Protein AF-A0A0C3DG97-F1 (afdb_monomer_lite)

Organism: NCBI:txid1036808

Sequence (149 aa):
MAPRRTVPEGSMPPQSRAPTPPVVDDLDETPFFDNVDELQQHGINVQDILKLKGAAINTVSGVVMTTRRQMLKIKGMSEAKVEKIKEAAQKIVGSSFSTGIEVQDRRRRVLVISTGSKSVDAILGGGLMSQSITEVYGTRRSCWQSRIH

Foldseek 3Di:
DDDDDDDDDDDDDPPPPDPPPPPPPPPPVPPPFAFLVVVVVVVADPVLSVLCVVVVNTTLVSLLPDDLVRSVVRPPDDSVNSVSSNVSSCVVVDDPDDDPVVVVVVQVPWDFDAQPDPVVCVVVVRHHTPPDDDDDDDDPPPDPPVPRD

pLDDT: mean 74.69, std 17.05, range [37.59, 90.25]

Radius of gyration: 25.86 Å; chains: 1; bounding box: 75×37×70 Å

InterPro domains:
  IPR010995 DNA repair Rad51/transcription factor NusA, alpha-helical [SSF47794] (34-93)
  IPR013632 Rad51-like, C-terminal [PF08423] (106-142)
  IPR027417 P-loop containing nucleoside triphosphate hydrolase [G3DSA:3.40.50.300] (103-143)
  IPR027417 P-loop containing nucleoside triphosphate hydrolase [SSF52540] (73-140)

Secondary structure (DSSP, 8-state):
-PPPPPPPP--------PPPPP---------SS-BTTGGGGGT--HHHHHHHHHTT--BHHHHHHS-HHHHTTSTT--HHHHHHHHHHHHHHH--S---HHHHHHHHHT--EE--S-HHHHHHTTSSEETTS-------TTT--GGG--

Structure (mmCIF, N/CA/C/O backbone):
data_AF-A0A0C3DG97-F1
#
_entry.id   AF-A0A0C3DG97-F1
#
loop_
_atom_site.group_PDB
_atom_site.id
_atom_site.type_symbol
_atom_site.label_atom_id
_atom_site.label_alt_id
_atom_site.label_comp_id
_atom_site.label_asym_id
_atom_site.label_entity_id
_atom_site.label_seq_id
_atom_site.pdbx_PDB_ins_code
_atom_site.Cartn_x
_atom_site.Cartn_y
_atom_site.Cartn_z
_atom_site.occupancy
_atom_site.B_iso_or_equiv
_atom_site.auth_seq_id
_atom_site.auth_comp_id
_atom_site.auth_asym_id
_atom_site.auth_atom_id
_atom_site.pdbx_PDB_model_num
ATOM 1 N N . MET A 1 1 ? 56.457 22.282 -47.723 1.00 43.81 1 MET A N 1
ATOM 2 C CA . MET A 1 1 ? 55.005 22.460 -47.951 1.00 43.81 1 MET A CA 1
ATOM 3 C C . MET A 1 1 ? 54.420 21.067 -48.163 1.00 43.81 1 MET A C 1
ATOM 5 O O . MET A 1 1 ? 54.671 20.474 -49.200 1.00 43.81 1 MET A O 1
ATOM 9 N N . ALA A 1 2 ? 53.816 20.470 -47.133 1.00 44.44 2 ALA A N 1
ATOM 10 C CA . ALA A 1 2 ? 53.335 19.084 -47.178 1.00 44.44 2 ALA A CA 1
ATOM 11 C C . ALA A 1 2 ? 51.888 19.031 -47.715 1.00 44.44 2 ALA A C 1
ATOM 13 O O . ALA A 1 2 ? 51.102 19.917 -47.369 1.00 44.44 2 ALA A O 1
ATOM 14 N N . PRO A 1 3 ? 51.519 18.045 -48.555 1.00 47.47 3 PRO A N 1
ATOM 15 C CA . PRO A 1 3 ? 50.203 18.003 -49.182 1.00 47.47 3 PRO A CA 1
ATOM 16 C C . PRO A 1 3 ? 49.095 17.666 -48.175 1.00 47.47 3 PRO A C 1
ATOM 18 O O . PRO A 1 3 ? 49.232 16.800 -47.310 1.00 47.47 3 PRO A O 1
ATOM 21 N N . ARG A 1 4 ? 47.977 18.385 -48.308 1.00 46.94 4 ARG A N 1
ATOM 22 C CA . ARG A 1 4 ? 46.770 18.295 -47.481 1.00 46.94 4 ARG A CA 1
ATOM 23 C C . ARG A 1 4 ? 46.095 16.937 -47.709 1.00 46.94 4 ARG A C 1
ATOM 25 O O . ARG A 1 4 ? 45.655 16.648 -48.817 1.00 46.94 4 ARG A O 1
ATOM 32 N N . ARG A 1 5 ? 46.011 16.107 -46.666 1.00 44.88 5 ARG A N 1
ATOM 33 C CA . ARG A 1 5 ? 45.274 14.834 -46.685 1.00 44.88 5 ARG A CA 1
ATOM 34 C C . ARG A 1 5 ? 43.780 15.140 -46.856 1.00 44.88 5 ARG A C 1
ATOM 36 O O . ARG A 1 5 ? 43.196 15.809 -46.006 1.00 44.88 5 ARG A O 1
ATOM 43 N N . THR A 1 6 ? 43.180 14.699 -47.955 1.00 50.53 6 THR A N 1
ATOM 44 C CA . THR A 1 6 ? 41.729 14.739 -48.163 1.00 50.53 6 THR A CA 1
ATOM 45 C C . THR A 1 6 ? 41.068 13.710 -47.243 1.00 50.53 6 THR A C 1
ATOM 47 O O . THR A 1 6 ? 41.485 12.554 -47.181 1.00 50.53 6 THR A O 1
ATOM 50 N N . VAL A 1 7 ? 40.081 14.147 -46.463 1.00 46.09 7 VAL A N 1
ATOM 51 C CA . VAL A 1 7 ? 39.242 13.281 -45.619 1.00 46.09 7 VAL A CA 1
ATOM 52 C C . VAL A 1 7 ? 38.119 12.702 -46.484 1.00 46.09 7 VAL A C 1
ATOM 54 O O . VAL A 1 7 ? 37.504 13.474 -47.220 1.00 46.09 7 VAL A O 1
ATOM 57 N N . PRO A 1 8 ? 37.836 11.388 -46.425 1.00 39.06 8 PRO A N 1
ATOM 58 C CA . PRO A 1 8 ? 36.693 10.821 -47.115 1.00 39.06 8 PRO A CA 1
ATOM 59 C C . PRO A 1 8 ? 35.409 11.191 -46.366 1.00 39.06 8 PRO A C 1
ATOM 61 O O . PRO A 1 8 ? 35.302 11.067 -45.145 1.00 39.06 8 PRO A O 1
ATOM 64 N N . GLU A 1 9 ? 34.450 11.676 -47.137 1.00 46.66 9 GLU A N 1
ATOM 65 C CA . GLU A 1 9 ? 33.072 11.935 -46.755 1.00 46.66 9 GLU A CA 1
ATOM 66 C C . GLU A 1 9 ? 32.385 10.595 -46.434 1.00 46.66 9 GLU A C 1
ATOM 68 O O . GLU A 1 9 ? 32.387 9.687 -47.263 1.00 46.66 9 GLU A O 1
ATOM 73 N N . GLY A 1 10 ? 31.836 10.439 -45.224 1.00 49.25 10 GLY A N 1
ATOM 74 C CA . GLY A 1 10 ? 31.042 9.256 -44.875 1.00 49.25 10 GLY A CA 1
ATOM 75 C C . GLY A 1 10 ? 31.212 8.754 -43.444 1.00 49.25 10 GLY A C 1
ATOM 76 O O . GLY A 1 10 ? 31.961 7.820 -43.185 1.00 49.25 10 GLY A O 1
ATOM 77 N N . SER A 1 11 ? 30.476 9.345 -42.505 1.00 37.59 11 SER A N 1
ATOM 78 C CA . SER A 1 11 ? 29.846 8.629 -41.380 1.00 37.59 11 SER A CA 1
ATOM 79 C C . SER A 1 11 ? 29.025 9.625 -40.569 1.00 37.59 11 SER A C 1
ATOM 81 O O . SER A 1 11 ? 29.458 10.180 -39.562 1.00 37.59 11 SER A O 1
ATOM 83 N N . MET A 1 12 ? 27.803 9.881 -41.035 1.00 41.78 12 MET A N 1
ATOM 84 C CA . MET A 1 12 ? 26.791 10.446 -40.152 1.00 41.78 12 MET A CA 1
ATOM 85 C C . MET A 1 12 ? 26.598 9.476 -38.974 1.00 41.78 12 MET A C 1
ATOM 87 O O . MET A 1 12 ? 26.448 8.273 -39.210 1.00 41.78 12 MET A O 1
ATOM 91 N N . PRO A 1 13 ? 26.608 9.944 -37.714 1.00 47.66 13 PRO A N 1
ATOM 92 C CA . PRO A 1 13 ? 26.241 9.089 -36.597 1.00 47.66 13 PRO A CA 1
ATOM 93 C C . PRO A 1 13 ? 24.785 8.642 -36.799 1.00 47.66 13 PRO A C 1
ATOM 95 O O . PRO A 1 13 ? 23.955 9.467 -37.196 1.00 47.66 13 PRO A O 1
ATOM 98 N N . PRO A 1 14 ? 24.434 7.369 -36.544 1.00 40.38 14 PRO A N 1
ATOM 99 C CA . PRO A 1 14 ? 23.057 6.932 -36.680 1.00 40.38 14 PRO A CA 1
ATOM 100 C C . PRO A 1 14 ? 22.204 7.731 -35.694 1.00 40.38 14 PRO A C 1
ATOM 102 O O . PRO A 1 14 ? 22.333 7.576 -34.473 1.00 40.38 14 PRO A O 1
ATOM 105 N N . GLN A 1 15 ? 21.329 8.586 -36.233 1.00 48.34 15 GLN A N 1
ATOM 106 C CA . GLN A 1 15 ? 20.220 9.202 -35.512 1.00 48.34 15 GLN A CA 1
ATOM 107 C C . GLN A 1 15 ? 19.278 8.085 -35.054 1.00 48.34 15 GLN A C 1
ATOM 109 O O . GLN A 1 15 ? 18.245 7.803 -35.641 1.00 48.34 15 GLN A O 1
ATOM 114 N N . SER A 1 16 ? 19.667 7.398 -33.989 1.00 45.31 16 SER A N 1
ATOM 115 C CA . SER A 1 16 ? 18.921 6.299 -33.387 1.00 45.31 16 SER A CA 1
ATOM 116 C C . SER A 1 16 ? 17.954 6.819 -32.327 1.00 45.31 16 SER A C 1
ATOM 118 O O . SER A 1 16 ? 17.711 6.147 -31.326 1.00 45.31 16 SER A O 1
ATOM 120 N N . ARG A 1 17 ? 17.426 8.039 -32.476 1.00 47.72 17 ARG A N 1
ATOM 121 C CA . ARG A 1 17 ? 16.241 8.420 -31.710 1.00 47.72 17 ARG A CA 1
ATOM 122 C C . ARG A 1 17 ? 15.064 7.796 -32.445 1.00 47.72 17 ARG A C 1
ATOM 124 O O . ARG A 1 17 ? 14.458 8.430 -33.298 1.00 47.72 17 ARG A O 1
ATOM 131 N N . ALA A 1 18 ? 14.793 6.525 -32.141 1.00 42.12 18 ALA A N 1
ATOM 132 C CA . ALA A 1 18 ? 13.460 5.995 -32.372 1.00 42.12 18 ALA A CA 1
ATOM 133 C C . ALA A 1 18 ? 12.478 7.016 -31.771 1.00 42.12 18 ALA A C 1
ATOM 135 O O . ALA A 1 18 ? 12.757 7.513 -30.669 1.00 42.12 18 ALA A O 1
ATOM 136 N N . PRO A 1 19 ? 11.400 7.395 -32.476 1.00 40.28 19 PRO A N 1
ATOM 137 C CA . PRO A 1 19 ? 10.346 8.161 -31.847 1.00 40.28 19 PRO A CA 1
ATOM 138 C C . PRO A 1 19 ? 9.929 7.350 -30.627 1.00 40.28 19 PRO A C 1
ATOM 140 O O . PRO A 1 19 ? 9.496 6.205 -30.758 1.00 40.28 19 PRO A O 1
ATOM 143 N N . THR A 1 20 ? 10.131 7.907 -29.433 1.00 53.66 20 THR A N 1
ATOM 144 C CA . THR A 1 20 ? 9.348 7.482 -28.280 1.00 53.66 20 THR A CA 1
ATOM 145 C C . THR A 1 20 ? 7.907 7.449 -28.774 1.00 53.66 20 THR A C 1
ATOM 147 O O . THR A 1 20 ? 7.495 8.451 -29.377 1.00 53.66 20 THR A O 1
ATOM 150 N N . PRO A 1 21 ? 7.173 6.329 -28.620 1.00 57.19 21 PRO A N 1
ATOM 151 C CA . PRO A 1 21 ? 5.751 6.348 -28.915 1.00 57.19 21 PRO A CA 1
ATOM 152 C C . PRO A 1 21 ? 5.179 7.588 -28.226 1.00 57.19 21 PRO A C 1
ATOM 154 O O . PRO A 1 21 ? 5.646 7.906 -27.122 1.00 57.19 21 PRO A O 1
ATOM 157 N N . PRO A 1 22 ? 4.288 8.345 -28.891 1.00 42.81 22 PRO A N 1
ATOM 158 C CA . PRO A 1 22 ? 3.654 9.476 -28.242 1.00 42.81 22 PRO A CA 1
ATOM 159 C C . PRO A 1 22 ? 3.155 8.957 -26.901 1.00 42.81 22 PRO A C 1
ATOM 161 O O . PRO A 1 22 ? 2.448 7.949 -26.851 1.00 42.81 22 PRO A O 1
ATOM 164 N N . VAL A 1 23 ? 3.643 9.569 -25.821 1.00 52.41 23 VAL A N 1
ATOM 165 C CA . VAL A 1 23 ? 2.994 9.465 -24.523 1.00 52.41 23 VAL A CA 1
ATOM 166 C C . VAL A 1 23 ? 1.590 9.949 -24.808 1.00 52.41 23 VAL A C 1
ATOM 168 O O . VAL A 1 23 ? 1.369 11.137 -25.028 1.00 52.41 23 VAL A O 1
ATOM 171 N N . VAL A 1 24 ? 0.695 8.987 -25.001 1.00 45.50 24 VAL A N 1
ATOM 172 C CA . VAL A 1 24 ? -0.725 9.242 -25.043 1.00 45.50 24 VAL A CA 1
ATOM 173 C C . VAL A 1 24 ? -1.016 9.850 -23.687 1.00 45.50 24 VAL A C 1
ATOM 175 O O . VAL A 1 24 ? -0.885 9.200 -22.650 1.00 45.50 24 VAL A O 1
ATOM 178 N N . ASP A 1 25 ? -1.261 11.154 -23.707 1.00 42.28 25 ASP A N 1
ATOM 179 C CA . ASP A 1 25 ? -1.738 11.935 -22.577 1.00 42.28 25 ASP A CA 1
ATOM 180 C C . ASP A 1 25 ? -3.214 11.567 -22.353 1.00 42.28 25 ASP A C 1
ATOM 182 O O . ASP A 1 25 ? -4.097 12.409 -22.350 1.00 42.28 25 ASP A O 1
ATOM 186 N N . ASP A 1 26 ? -3.495 10.271 -22.220 1.00 43.56 26 ASP A N 1
ATOM 187 C CA . ASP A 1 26 ? -4.717 9.772 -21.605 1.00 43.56 26 ASP A CA 1
ATOM 188 C C . ASP A 1 26 ? -4.405 9.659 -20.109 1.00 43.56 26 ASP A C 1
ATOM 190 O O . ASP A 1 26 ? -4.383 8.582 -19.507 1.00 43.56 26 ASP A O 1
ATOM 194 N N . LEU A 1 27 ? -4.050 10.802 -19.512 1.00 49.00 27 LEU A N 1
ATOM 195 C CA . LEU A 1 27 ? -4.045 10.979 -18.069 1.00 49.00 27 LEU A CA 1
ATOM 196 C C . LEU A 1 27 ? -5.510 11.044 -17.637 1.00 49.00 27 LEU A C 1
ATOM 198 O O . LEU A 1 27 ? -6.012 12.102 -17.269 1.00 49.00 27 LEU A O 1
ATOM 202 N N . ASP A 1 28 ? -6.210 9.909 -17.703 1.00 46.94 28 ASP A N 1
ATOM 203 C CA . ASP A 1 28 ? -7.407 9.728 -16.900 1.00 46.94 28 ASP A CA 1
ATOM 204 C C . ASP A 1 28 ? -6.987 10.026 -15.461 1.00 46.94 28 ASP A C 1
ATOM 206 O O . ASP A 1 28 ? -6.232 9.271 -14.839 1.00 46.94 28 ASP A O 1
ATOM 210 N N . GLU 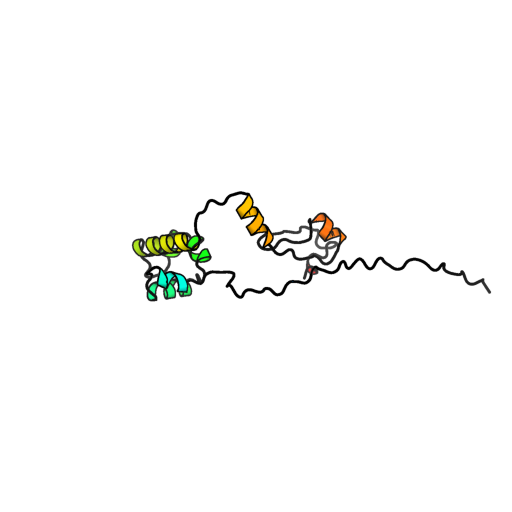A 1 29 ? -7.453 11.170 -14.962 1.00 49.03 29 GLU A N 1
ATOM 211 C CA . GLU A 1 29 ? -7.222 11.761 -13.642 1.00 49.03 29 GLU A CA 1
ATOM 212 C C . GLU A 1 29 ? -7.862 10.910 -12.526 1.00 49.03 29 GLU A C 1
ATOM 214 O O . GLU A 1 29 ? -8.396 11.402 -11.537 1.00 49.03 29 GLU A O 1
ATOM 219 N N . THR A 1 30 ? -7.843 9.590 -12.695 1.00 49.72 30 THR A N 1
ATOM 220 C CA . THR A 1 30 ? -8.098 8.620 -11.648 1.00 49.72 30 THR A CA 1
ATOM 221 C C . THR A 1 30 ? -6.914 8.671 -10.684 1.00 49.72 30 THR A C 1
ATOM 223 O O . THR A 1 30 ? -5.771 8.425 -11.087 1.00 49.72 30 THR A O 1
ATOM 226 N N . PRO A 1 31 ? -7.136 9.037 -9.412 1.00 54.03 31 PRO A N 1
ATOM 227 C CA . PRO A 1 31 ? -6.075 9.035 -8.423 1.00 54.03 31 PRO A CA 1
ATOM 228 C C . PRO A 1 31 ? -5.404 7.658 -8.414 1.00 54.03 31 PRO A C 1
ATOM 230 O O . PRO A 1 31 ? -6.071 6.638 -8.279 1.00 54.03 31 PRO A O 1
ATOM 233 N N . PHE A 1 32 ? -4.072 7.607 -8.523 1.00 65.25 32 PHE A N 1
ATOM 234 C CA . PHE A 1 32 ? -3.318 6.345 -8.413 1.00 65.25 32 PHE A CA 1
ATOM 235 C C . PHE A 1 32 ? -3.532 5.650 -7.051 1.00 65.25 32 PHE A C 1
ATOM 237 O O . PHE A 1 32 ? -3.163 4.490 -6.859 1.00 65.25 32 PHE A O 1
ATOM 244 N N . PHE A 1 33 ? -4.092 6.374 -6.083 1.00 73.50 33 PHE A N 1
ATOM 245 C CA . PHE A 1 33 ? -4.363 5.913 -4.739 1.00 73.50 33 PHE A CA 1
ATOM 246 C C . PHE A 1 33 ? -5.772 6.308 -4.301 1.00 73.50 33 PHE A C 1
ATOM 248 O O . PHE A 1 33 ? -6.163 7.470 -4.397 1.00 73.50 33 PHE A O 1
ATOM 255 N N . ASP A 1 34 ? -6.473 5.348 -3.712 1.00 81.94 34 ASP A N 1
ATOM 256 C CA . ASP A 1 34 ? -7.739 5.597 -3.035 1.00 81.94 34 ASP A CA 1
ATOM 257 C C . ASP A 1 34 ? -7.469 6.357 -1.729 1.00 81.94 34 ASP A C 1
ATOM 259 O O . ASP A 1 34 ? -6.591 5.990 -0.923 1.00 81.94 34 ASP A O 1
ATOM 263 N N . ASN A 1 35 ? -8.212 7.441 -1.510 1.00 85.56 35 ASN A N 1
ATOM 264 C CA . ASN A 1 35 ? -8.056 8.271 -0.317 1.00 85.56 35 ASN A CA 1
ATOM 265 C C . ASN A 1 35 ? -8.812 7.661 0.867 1.00 85.56 35 ASN A C 1
ATOM 267 O O . ASN A 1 35 ? -9.865 7.049 0.712 1.00 85.56 35 ASN A O 1
ATOM 271 N N . VAL A 1 36 ? -8.329 7.891 2.093 1.00 84.88 36 VAL A N 1
ATOM 272 C CA . VAL A 1 36 ? -9.027 7.409 3.306 1.00 84.88 36 VAL A CA 1
ATOM 273 C C . VAL A 1 36 ? -10.431 7.992 3.493 1.00 84.88 36 VAL A C 1
ATOM 275 O O . VAL A 1 36 ? -11.182 7.491 4.324 1.00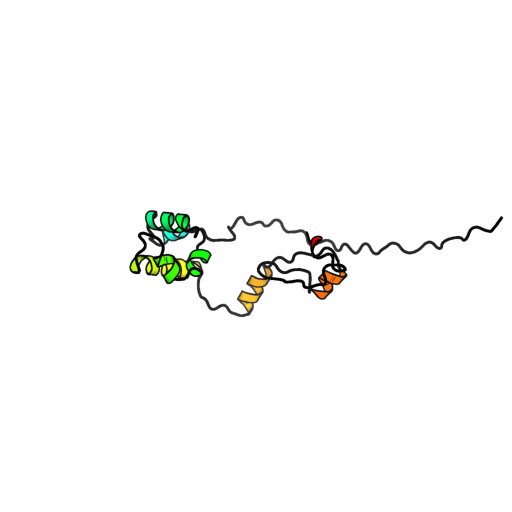 84.88 36 VAL A O 1
ATOM 278 N N . ASP A 1 37 ? -10.803 9.025 2.741 1.00 84.19 37 ASP A N 1
ATOM 279 C CA . ASP A 1 37 ? -12.151 9.595 2.767 1.00 84.19 37 ASP A CA 1
ATOM 280 C C . ASP A 1 37 ? -13.193 8.655 2.129 1.00 84.19 37 ASP A C 1
ATOM 282 O O . ASP A 1 37 ? -14.355 8.663 2.529 1.00 84.19 37 ASP A O 1
ATOM 286 N N . GLU A 1 38 ? -12.788 7.746 1.235 1.00 82.94 38 GLU A N 1
ATOM 287 C CA . GLU A 1 38 ? -13.683 6.730 0.656 1.00 82.94 38 GLU A CA 1
ATOM 288 C C . GLU A 1 38 ? -14.168 5.714 1.699 1.00 82.94 38 GLU A C 1
ATOM 290 O O . GLU A 1 38 ? -15.297 5.224 1.627 1.00 82.94 38 GLU A O 1
ATOM 295 N N . LEU A 1 39 ? -13.381 5.473 2.757 1.00 83.81 39 LEU A N 1
ATOM 296 C CA . LEU A 1 39 ? -13.796 4.636 3.890 1.00 83.81 39 LEU A CA 1
ATOM 297 C C . LEU A 1 39 ? -15.049 5.191 4.588 1.00 83.81 39 LEU A C 1
ATOM 299 O O . LEU A 1 39 ? -15.784 4.426 5.215 1.00 83.81 39 LEU A O 1
ATOM 303 N N . GLN A 1 40 ? -15.340 6.491 4.462 1.00 84.81 40 GLN A N 1
ATOM 304 C CA . GLN A 1 40 ? -16.557 7.086 5.011 1.00 84.81 40 GLN A CA 1
ATOM 305 C C . GLN A 1 40 ? -17.823 6.462 4.404 1.00 84.81 40 GLN A C 1
ATOM 307 O O . GLN A 1 40 ? -18.788 6.211 5.127 1.00 84.81 40 GLN A O 1
ATOM 312 N N . GLN A 1 41 ? -17.805 6.137 3.106 1.00 82.56 41 GLN A N 1
ATOM 313 C CA . GLN A 1 41 ? -18.931 5.499 2.409 1.00 82.56 41 GLN A CA 1
ATOM 314 C C . GLN A 1 41 ? -19.179 4.066 2.906 1.00 82.56 41 GLN A C 1
ATOM 316 O O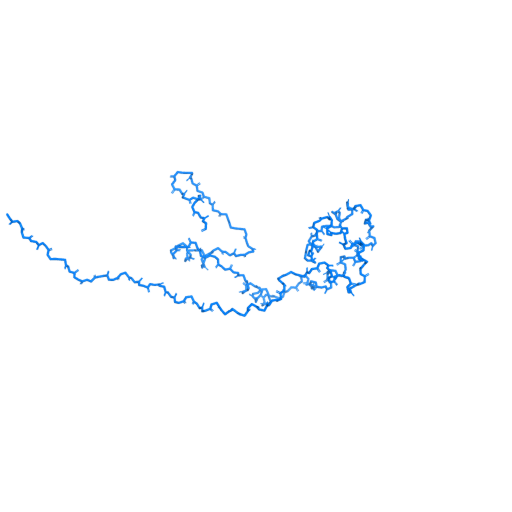 . GLN A 1 41 ? -20.301 3.568 2.861 1.00 82.56 41 GLN A O 1
ATOM 321 N N . HIS A 1 42 ? -18.151 3.431 3.472 1.00 81.94 42 HIS A N 1
ATOM 322 C CA . HIS A 1 42 ? -18.221 2.101 4.076 1.00 81.94 42 HIS A CA 1
ATOM 323 C C . HIS A 1 42 ? -18.604 2.116 5.568 1.00 81.94 42 HIS A C 1
ATOM 325 O O . HIS A 1 42 ? -18.452 1.106 6.257 1.00 81.94 42 HIS A O 1
ATOM 331 N N . GLY A 1 43 ? -19.126 3.240 6.077 1.00 81.38 43 GLY A N 1
ATOM 332 C CA . GLY A 1 43 ? -19.682 3.344 7.431 1.00 81.38 43 GLY A CA 1
ATOM 333 C C . GLY A 1 43 ? -18.655 3.657 8.522 1.00 81.38 43 GLY A C 1
ATOM 334 O O . GLY A 1 43 ? -18.885 3.352 9.695 1.00 81.38 43 GLY A O 1
ATOM 335 N N . ILE A 1 44 ? -17.516 4.253 8.157 1.00 86.25 44 ILE A N 1
ATOM 336 C CA . ILE A 1 44 ? -16.457 4.631 9.101 1.00 86.25 44 ILE A CA 1
ATOM 337 C C . ILE A 1 44 ? -16.682 6.073 9.554 1.00 86.25 44 ILE A C 1
ATOM 339 O O . ILE A 1 44 ? -16.944 6.966 8.753 1.00 86.25 44 ILE A O 1
ATOM 343 N N . ASN A 1 45 ? -16.575 6.313 10.861 1.00 88.31 45 ASN A N 1
ATOM 344 C CA . ASN A 1 45 ? -16.786 7.642 11.421 1.00 88.31 45 ASN A CA 1
ATOM 345 C C . ASN A 1 45 ? -15.653 8.606 11.014 1.00 88.31 45 ASN A C 1
ATOM 347 O O . ASN A 1 45 ? -14.473 8.277 11.152 1.00 88.31 45 ASN A O 1
ATOM 351 N N . VAL A 1 46 ? -16.012 9.834 10.629 1.00 87.50 46 VAL A N 1
ATOM 352 C CA . VAL A 1 46 ? -15.088 10.928 10.268 1.00 87.50 46 VAL A CA 1
ATOM 353 C C . VAL A 1 46 ? -14.050 11.190 11.367 1.00 87.50 46 VAL A C 1
ATOM 355 O O . VAL A 1 46 ? -12.887 11.464 11.083 1.00 87.50 46 VAL A O 1
ATOM 358 N N . GLN A 1 47 ? -14.434 11.032 12.637 1.00 88.25 47 GLN A N 1
ATOM 359 C CA . GLN A 1 47 ? -13.520 11.189 13.776 1.00 88.25 47 GLN A CA 1
ATOM 360 C C . GLN A 1 47 ? -12.387 10.155 13.794 1.00 88.25 47 GLN A C 1
ATOM 362 O O . GLN A 1 47 ? -11.283 10.454 14.244 1.00 88.25 47 GLN A O 1
ATOM 367 N N . ASP A 1 48 ? -12.643 8.933 13.325 1.00 86.31 48 ASP A N 1
ATOM 368 C CA . ASP A 1 48 ? -11.618 7.894 13.255 1.00 86.31 48 ASP A CA 1
ATOM 369 C C . ASP A 1 48 ? -10.743 8.079 11.994 1.00 86.31 48 ASP A C 1
ATOM 371 O O . ASP A 1 48 ? -9.535 7.863 12.069 1.00 86.31 48 ASP A O 1
ATOM 375 N N . ILE A 1 49 ? -11.293 8.619 10.894 1.00 87.44 49 ILE A N 1
ATOM 376 C CA . ILE A 1 49 ? -10.523 9.045 9.705 1.00 87.44 49 ILE A CA 1
ATOM 377 C C . ILE A 1 49 ? -9.536 10.164 10.062 1.00 87.44 49 ILE A C 1
ATOM 379 O O . ILE A 1 49 ? -8.368 10.107 9.680 1.00 87.44 49 ILE A O 1
ATOM 383 N N . LEU A 1 50 ? -9.959 11.154 10.854 1.00 89.25 50 LEU A N 1
ATOM 384 C CA . LEU A 1 50 ? -9.082 12.250 11.274 1.00 89.25 50 LEU A CA 1
ATOM 385 C C . LEU A 1 50 ? -7.896 11.752 12.119 1.00 89.25 50 LEU A C 1
ATOM 387 O O . LEU A 1 50 ? -6.782 12.252 11.976 1.00 89.25 50 LEU A O 1
ATOM 391 N N . LYS A 1 51 ? -8.103 10.726 12.957 1.00 89.00 51 LYS A N 1
ATOM 392 C CA . LYS A 1 51 ? -7.020 10.083 13.721 1.00 89.00 51 LYS A CA 1
ATOM 393 C C . LYS A 1 51 ? -6.058 9.306 12.825 1.00 89.00 51 LYS A C 1
ATOM 395 O O . LYS A 1 51 ? -4.860 9.322 13.092 1.00 89.00 51 LYS A O 1
ATOM 400 N N . LEU A 1 52 ? -6.561 8.646 11.778 1.00 87.31 52 LEU A N 1
ATOM 401 C CA . LEU A 1 52 ? -5.721 7.970 10.781 1.00 87.31 52 LEU A CA 1
ATOM 402 C C . LEU A 1 52 ? -4.860 8.980 10.015 1.00 87.31 52 LEU A C 1
ATOM 404 O O . LEU A 1 52 ? -3.645 8.797 9.941 1.00 87.31 52 LEU A O 1
ATOM 408 N N . LYS A 1 53 ? -5.458 10.094 9.571 1.00 88.38 53 LYS A N 1
ATOM 409 C CA . LYS A 1 53 ? -4.732 11.219 8.958 1.00 88.38 53 LYS A CA 1
ATOM 410 C C . LYS A 1 53 ? -3.684 11.802 9.914 1.00 88.38 53 LYS A C 1
ATOM 412 O O . LYS A 1 53 ? -2.543 12.028 9.525 1.00 88.38 53 LYS A O 1
ATOM 417 N N . GLY A 1 54 ? -4.028 11.959 11.195 1.00 86.56 54 GLY A N 1
ATOM 418 C CA . GLY A 1 54 ? -3.094 12.386 12.245 1.00 86.56 54 GLY A CA 1
ATOM 419 C C . GLY A 1 54 ? -1.946 11.402 12.510 1.00 86.56 54 GLY A C 1
ATOM 420 O O . GLY A 1 54 ? -0.884 11.809 12.971 1.00 86.56 54 GLY A O 1
ATOM 421 N N . ALA A 1 55 ? -2.129 10.121 12.182 1.00 85.69 55 ALA A N 1
ATOM 422 C CA . ALA A 1 55 ? -1.090 9.092 12.216 1.00 85.69 55 ALA A CA 1
ATOM 423 C C . ALA A 1 55 ? -0.313 8.965 10.887 1.00 85.69 55 ALA A C 1
ATOM 425 O O . ALA A 1 55 ? 0.433 8.002 10.716 1.00 85.69 55 ALA A O 1
ATOM 426 N N . ALA A 1 56 ? -0.482 9.923 9.966 1.00 85.69 56 ALA A N 1
ATOM 427 C CA . ALA A 1 56 ? 0.093 9.949 8.619 1.00 85.69 56 ALA A CA 1
ATOM 428 C C . ALA A 1 56 ? -0.357 8.795 7.698 1.00 85.69 56 ALA A C 1
ATOM 430 O O . ALA A 1 56 ? 0.336 8.450 6.740 1.00 85.69 56 ALA A O 1
ATOM 431 N N . ILE A 1 57 ? -1.529 8.205 7.961 1.00 87.31 57 ILE A N 1
ATOM 432 C CA . ILE A 1 57 ? -2.145 7.186 7.103 1.00 87.31 57 ILE A CA 1
ATOM 433 C C . ILE A 1 57 ? -3.267 7.850 6.301 1.00 87.31 57 ILE A C 1
ATOM 435 O O . ILE A 1 57 ? -4.374 8.038 6.804 1.00 87.31 57 ILE A O 1
ATOM 439 N N . ASN A 1 58 ? -2.967 8.195 5.046 1.00 88.75 58 ASN A N 1
ATOM 440 C CA . ASN A 1 58 ? -3.861 8.982 4.185 1.00 88.75 58 ASN A CA 1
ATOM 441 C C . ASN A 1 58 ? -4.438 8.188 3.000 1.00 88.75 58 ASN A C 1
ATOM 443 O O . ASN A 1 58 ? -5.359 8.664 2.342 1.00 88.75 58 ASN A O 1
ATOM 447 N N . THR A 1 59 ? -3.936 6.978 2.741 1.00 90.25 59 THR A N 1
ATOM 448 C CA . THR A 1 59 ? -4.372 6.123 1.625 1.00 90.25 59 THR A CA 1
ATOM 449 C C . THR A 1 59 ? -4.991 4.820 2.122 1.00 90.25 59 THR A C 1
ATOM 451 O O . THR A 1 59 ? -4.581 4.285 3.159 1.00 90.25 59 THR A O 1
ATOM 454 N N . VAL A 1 60 ? -5.949 4.268 1.370 1.00 88.12 60 VAL A N 1
ATOM 455 C CA . VAL A 1 60 ? -6.584 2.975 1.695 1.00 88.12 60 VAL A CA 1
ATOM 456 C C . VAL A 1 60 ? -5.547 1.847 1.679 1.00 88.12 60 VAL A C 1
ATOM 458 O O . VAL A 1 60 ? -5.479 1.050 2.618 1.00 88.12 60 VAL A O 1
ATOM 461 N N . SER A 1 61 ? -4.647 1.839 0.690 1.00 86.75 61 SER A N 1
ATOM 462 C CA . SER A 1 61 ? -3.510 0.908 0.635 1.00 86.75 61 SER A CA 1
ATOM 463 C C . SER A 1 61 ? -2.618 1.001 1.878 1.00 86.75 61 SER A C 1
ATOM 465 O O . SER A 1 61 ? -2.201 -0.024 2.421 1.00 86.75 61 SER A O 1
ATOM 467 N N . GLY A 1 62 ? -2.382 2.214 2.394 1.00 87.56 62 GLY A N 1
ATOM 468 C CA . GLY A 1 62 ? -1.632 2.435 3.630 1.00 87.56 62 GLY A CA 1
ATOM 469 C C . GLY A 1 62 ? -2.299 1.801 4.854 1.00 87.56 62 GLY A C 1
ATOM 470 O O . GLY A 1 62 ? -1.618 1.207 5.692 1.00 87.56 62 GLY A O 1
ATOM 471 N N . VAL A 1 63 ? -3.631 1.843 4.941 1.00 88.62 63 VAL A N 1
ATOM 472 C CA . VAL A 1 63 ? -4.402 1.178 6.006 1.00 88.62 63 VAL A CA 1
ATOM 473 C C . VAL A 1 63 ? -4.267 -0.347 5.930 1.00 88.62 63 VAL A C 1
ATOM 475 O O . VAL A 1 63 ? -4.061 -1.001 6.957 1.00 88.62 63 VAL A O 1
ATOM 478 N N . VAL A 1 64 ? -4.341 -0.927 4.726 1.00 88.44 64 VAL A N 1
ATOM 479 C CA . VAL A 1 64 ? -4.187 -2.380 4.526 1.00 88.44 64 VAL A CA 1
ATOM 480 C C . VAL A 1 64 ? -2.781 -2.840 4.919 1.00 88.44 64 VAL A C 1
ATOM 482 O O . VAL A 1 64 ? -2.645 -3.815 5.668 1.00 88.44 64 VAL A O 1
ATOM 485 N N . MET A 1 65 ? -1.754 -2.104 4.476 1.00 88.19 65 MET A N 1
ATOM 486 C CA . MET A 1 65 ? -0.340 -2.383 4.754 1.00 88.19 65 MET A CA 1
ATOM 487 C C . MET A 1 65 ? 0.025 -2.222 6.233 1.00 88.19 65 MET A C 1
ATOM 489 O O . MET A 1 65 ? 0.856 -2.965 6.757 1.00 88.19 65 MET A O 1
ATOM 493 N N . THR A 1 66 ? -0.601 -1.272 6.928 1.00 88.56 66 THR A N 1
ATOM 494 C CA . THR A 1 66 ? -0.317 -1.021 8.342 1.00 88.56 66 THR A CA 1
ATOM 495 C C . THR A 1 66 ? -0.794 -2.195 9.1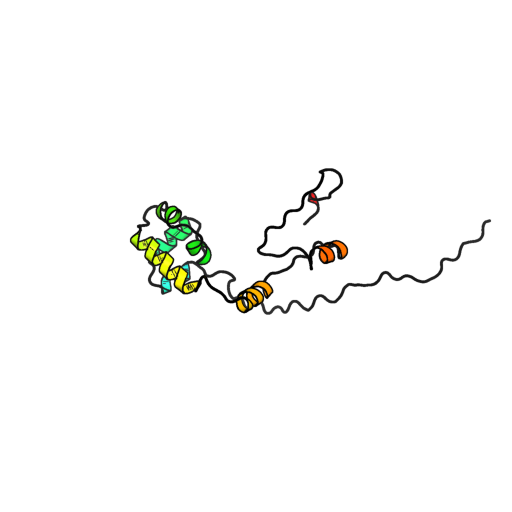94 1.00 88.56 66 THR A C 1
ATOM 497 O O . THR A 1 66 ? -1.913 -2.698 9.067 1.00 88.56 66 THR A O 1
ATOM 500 N N . THR A 1 67 ? 0.049 -2.668 10.109 1.00 90.1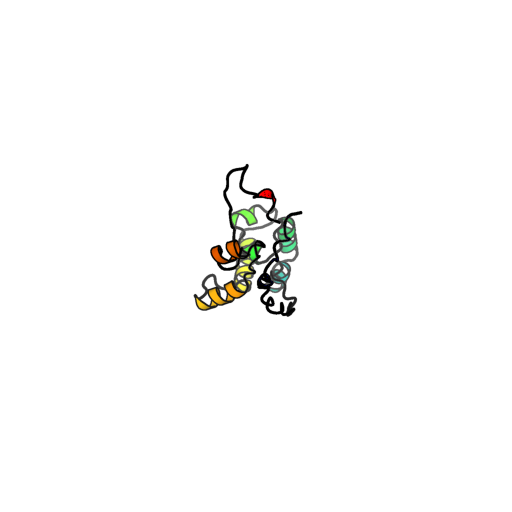2 67 THR A N 1
ATOM 501 C CA . THR A 1 67 ? -0.311 -3.801 10.975 1.00 90.12 67 THR A CA 1
ATOM 502 C C . THR A 1 67 ? -1.351 -3.399 12.026 1.00 90.12 67 THR A C 1
ATOM 504 O O . THR A 1 67 ? -1.363 -2.265 12.506 1.00 90.12 67 THR A O 1
ATOM 507 N N . ARG A 1 68 ? -2.187 -4.354 12.471 1.00 88.75 68 ARG A N 1
ATOM 508 C CA . ARG A 1 68 ? -3.156 -4.130 13.568 1.00 88.75 68 ARG A CA 1
ATOM 509 C C . ARG A 1 68 ? -2.475 -3.530 14.806 1.00 88.75 68 ARG A C 1
ATOM 511 O O . ARG A 1 68 ? -2.956 -2.559 15.375 1.00 88.75 68 ARG A O 1
ATOM 518 N N . ARG A 1 69 ? -1.284 -4.037 15.145 1.00 87.50 69 ARG A N 1
ATOM 519 C CA . ARG A 1 69 ? -0.462 -3.556 16.264 1.00 87.50 69 ARG A CA 1
ATOM 520 C C . ARG A 1 69 ? -0.074 -2.080 16.144 1.00 87.50 69 ARG A C 1
ATOM 522 O O . ARG A 1 69 ? -0.004 -1.404 17.163 1.00 87.50 69 ARG A O 1
ATOM 529 N N . GLN A 1 70 ? 0.218 -1.581 14.943 1.00 87.62 70 GLN A N 1
ATOM 530 C CA . GLN A 1 70 ? 0.543 -0.165 14.738 1.00 87.62 70 GLN A CA 1
ATOM 531 C C . GLN A 1 70 ? -0.703 0.717 14.858 1.00 87.62 70 GLN A C 1
ATOM 533 O O . GLN A 1 70 ? -0.630 1.762 15.496 1.00 87.62 70 GLN A O 1
ATOM 538 N N . MET A 1 71 ? -1.852 0.269 14.345 1.00 85.88 71 MET A N 1
ATOM 539 C CA . MET A 1 71 ? -3.108 1.021 14.460 1.00 85.88 71 MET A CA 1
ATOM 540 C C . MET A 1 71 ? -3.601 1.133 15.909 1.00 85.88 71 MET A C 1
ATOM 542 O O . MET A 1 71 ? -4.129 2.170 16.295 1.00 85.88 71 MET A O 1
ATOM 546 N N . LEU A 1 72 ? -3.370 0.108 16.738 1.00 88.19 72 LEU A N 1
ATOM 547 C CA . LEU A 1 72 ? -3.718 0.130 18.166 1.00 88.19 72 LEU A CA 1
ATOM 548 C C . LEU A 1 72 ? -2.870 1.102 18.999 1.00 88.19 72 LEU A C 1
ATOM 550 O O . LEU A 1 72 ? -3.282 1.496 20.084 1.00 88.19 72 LEU A O 1
ATOM 554 N N . LYS A 1 73 ? -1.696 1.518 18.506 1.00 87.88 73 LYS A N 1
ATOM 555 C CA . LYS A 1 73 ? -0.875 2.540 19.180 1.00 87.88 73 LYS A CA 1
ATOM 556 C C . LYS A 1 73 ? -1.445 3.951 19.019 1.00 87.88 73 LYS A C 1
ATOM 558 O O . LYS A 1 73 ? -1.035 4.856 19.744 1.00 87.88 73 LYS A O 1
ATOM 563 N N . ILE A 1 74 ? -2.363 4.155 18.073 1.00 85.88 74 ILE A N 1
ATOM 564 C CA . ILE A 1 74 ? -3.008 5.446 17.843 1.00 85.88 74 ILE A CA 1
ATOM 565 C C . ILE A 1 74 ? -3.995 5.698 18.989 1.00 85.88 74 ILE A C 1
ATOM 567 O O . ILE A 1 74 ? -4.890 4.894 19.255 1.00 85.88 74 ILE A O 1
ATOM 571 N N . LYS A 1 75 ? -3.840 6.832 19.682 1.00 83.56 75 LYS A N 1
ATOM 572 C CA . LYS A 1 75 ? -4.696 7.195 20.821 1.00 83.56 75 LYS A CA 1
ATOM 573 C C . LYS A 1 75 ? -6.167 7.260 20.393 1.00 83.56 75 LYS A C 1
ATOM 575 O O . LYS A 1 75 ? -6.522 7.965 19.452 1.00 83.56 75 LYS A O 1
ATOM 580 N N . GLY A 1 76 ? -7.033 6.552 21.119 1.00 81.62 76 GLY A N 1
ATOM 581 C CA . GLY A 1 76 ? -8.478 6.561 20.870 1.00 81.62 76 GLY A CA 1
ATOM 582 C C . GLY A 1 76 ? -8.946 5.644 19.735 1.00 81.62 76 GLY A C 1
ATOM 583 O O . GLY A 1 76 ? -10.072 5.824 19.256 1.00 81.62 76 GLY A O 1
ATOM 584 N N . MET A 1 77 ? -8.111 4.685 19.318 1.00 84.31 77 MET A N 1
ATOM 585 C CA . MET A 1 77 ? -8.487 3.549 18.473 1.00 84.31 77 MET A CA 1
ATOM 586 C C . MET A 1 77 ? -8.722 2.314 19.347 1.00 84.31 77 MET A C 1
ATOM 588 O O . MET A 1 77 ? -7.912 2.000 20.212 1.00 84.31 77 MET A O 1
ATOM 592 N N . SER A 1 78 ? -9.838 1.619 19.129 1.00 88.19 78 SER A N 1
ATOM 593 C CA . SER A 1 78 ? -10.148 0.346 19.799 1.00 88.19 78 SER A CA 1
ATOM 594 C C . SER A 1 78 ? -10.021 -0.811 18.812 1.00 88.19 78 SER A C 1
ATOM 596 O O . SER A 1 78 ? -10.147 -0.600 17.604 1.00 88.19 78 SER A O 1
ATOM 598 N N . GLU A 1 79 ? -9.817 -2.031 19.308 1.00 87.12 79 GLU A N 1
ATOM 599 C CA . GLU A 1 79 ? -9.697 -3.235 18.470 1.00 87.12 79 GLU A CA 1
ATOM 600 C C . GLU A 1 79 ? -10.904 -3.423 17.546 1.00 87.12 79 GLU A C 1
ATOM 602 O O . GLU A 1 79 ? -10.728 -3.547 16.335 1.00 87.12 79 GLU A O 1
ATOM 607 N N . ALA A 1 80 ? -12.120 -3.285 18.082 1.00 88.88 80 ALA A N 1
ATOM 608 C CA . ALA A 1 80 ? -13.358 -3.391 17.309 1.00 88.88 80 ALA A CA 1
ATOM 609 C C . ALA A 1 80 ? -13.467 -2.348 16.179 1.00 88.88 80 ALA A C 1
ATOM 611 O O . ALA A 1 80 ? -14.109 -2.594 15.160 1.00 88.88 80 ALA A O 1
ATOM 612 N N . LYS A 1 81 ? -12.858 -1.165 16.338 1.00 88.19 81 LYS A N 1
ATOM 613 C CA . LYS A 1 81 ? -12.813 -0.148 15.275 1.00 88.19 81 LYS A CA 1
ATOM 614 C C . LYS A 1 81 ? -11.772 -0.487 14.216 1.00 88.19 81 LYS A C 1
ATOM 616 O O . LYS A 1 81 ? -12.051 -0.358 13.030 1.00 88.19 81 LYS A O 1
ATOM 621 N N . VAL A 1 82 ? -10.582 -0.915 14.641 1.00 89.12 82 VAL A N 1
ATOM 622 C CA . VAL A 1 82 ? -9.486 -1.293 13.737 1.00 89.12 82 VAL A CA 1
ATOM 623 C C . VAL A 1 82 ? -9.898 -2.457 12.837 1.00 89.12 82 VAL A C 1
ATOM 625 O O . VAL A 1 82 ? -9.582 -2.441 11.650 1.00 89.12 82 VAL A O 1
ATOM 628 N N . GLU A 1 83 ? -10.631 -3.431 13.374 1.00 90.19 83 GLU A N 1
ATOM 629 C CA . GLU A 1 83 ? -11.152 -4.563 12.605 1.00 90.19 83 GLU A CA 1
ATOM 630 C C . GLU A 1 83 ? -12.127 -4.111 11.511 1.00 90.19 83 GLU A C 1
ATOM 632 O O . GLU A 1 83 ? -11.885 -4.387 10.338 1.00 90.19 83 GLU A O 1
ATOM 637 N N . LYS A 1 84 ? -13.124 -3.284 11.855 1.00 89.81 84 LYS A N 1
ATOM 638 C CA . LYS A 1 84 ? -14.063 -2.705 10.876 1.00 89.81 84 LYS A CA 1
ATOM 639 C C . LYS A 1 84 ? -13.361 -1.898 9.782 1.00 89.81 84 LYS A C 1
ATOM 641 O O . LYS A 1 84 ? -13.726 -1.995 8.614 1.00 89.81 84 LYS A O 1
ATOM 646 N N . ILE A 1 85 ? -12.338 -1.120 10.147 1.00 89.12 85 ILE A N 1
ATOM 647 C CA . ILE A 1 85 ? -11.534 -0.347 9.190 1.00 89.12 85 ILE A CA 1
ATOM 648 C C . ILE A 1 85 ? -10.789 -1.269 8.228 1.00 89.12 85 ILE A C 1
ATOM 650 O O . ILE A 1 85 ? -10.790 -1.025 7.022 1.00 89.12 85 ILE A O 1
ATOM 654 N N . LYS A 1 86 ? -10.173 -2.338 8.739 1.00 89.31 86 LYS A N 1
ATOM 655 C CA . LYS A 1 86 ? -9.460 -3.296 7.893 1.00 89.31 86 LYS A CA 1
ATOM 656 C C . LYS A 1 86 ? -10.390 -4.071 6.973 1.00 89.31 86 LYS A C 1
ATOM 658 O O . LYS A 1 86 ? -10.036 -4.252 5.814 1.00 89.31 86 LYS A O 1
ATOM 663 N N . GLU A 1 87 ? -11.561 -4.477 7.452 1.00 89.31 87 GLU A N 1
ATOM 664 C CA . GLU A 1 87 ? -12.568 -5.143 6.624 1.00 89.31 87 GLU A CA 1
ATOM 665 C C . GLU A 1 87 ? -13.086 -4.231 5.509 1.00 89.31 87 GLU A C 1
ATOM 667 O O . GLU A 1 87 ? -13.204 -4.666 4.365 1.00 89.31 87 GLU A O 1
ATOM 672 N N . ALA A 1 88 ? -13.368 -2.959 5.814 1.00 89.19 88 ALA A N 1
ATOM 673 C CA . ALA A 1 88 ? -13.771 -1.979 4.810 1.00 89.19 88 ALA A CA 1
ATOM 674 C C . ALA A 1 88 ? -12.660 -1.753 3.771 1.00 89.19 88 ALA A C 1
ATOM 676 O O . ALA A 1 88 ? -12.915 -1.838 2.574 1.00 89.19 88 ALA A O 1
ATOM 677 N N . ALA A 1 89 ? -11.414 -1.565 4.218 1.00 88.31 89 ALA A N 1
ATOM 678 C CA . ALA A 1 89 ? -10.271 -1.378 3.326 1.00 88.31 89 ALA A CA 1
ATOM 679 C C . ALA A 1 89 ? -10.001 -2.612 2.441 1.00 88.31 89 ALA A C 1
ATOM 681 O O . ALA A 1 89 ? -9.670 -2.466 1.268 1.00 88.31 89 ALA A O 1
ATOM 682 N N . GLN A 1 90 ? -10.188 -3.830 2.964 1.00 87.19 90 GLN A N 1
ATOM 683 C CA . GLN A 1 90 ? -10.065 -5.065 2.178 1.00 87.19 90 GLN A CA 1
ATOM 684 C C . GLN A 1 90 ? -11.130 -5.187 1.087 1.00 87.19 90 GLN A C 1
ATOM 686 O O . GLN A 1 90 ? -10.835 -5.713 0.018 1.00 87.19 90 GLN A O 1
ATOM 691 N N . LYS A 1 91 ? -12.351 -4.698 1.330 1.00 85.88 91 LYS A N 1
ATOM 692 C CA . LYS A 1 91 ? -13.415 -4.698 0.314 1.00 85.88 91 LYS A CA 1
ATOM 693 C C . LYS A 1 91 ? -13.098 -3.759 -0.850 1.00 85.88 91 LYS A C 1
ATOM 695 O O . LYS A 1 91 ? -13.441 -4.095 -1.976 1.00 85.88 91 LYS A O 1
ATOM 700 N N . ILE A 1 92 ? -12.434 -2.635 -0.576 1.00 84.88 92 ILE A N 1
ATOM 701 C CA . ILE A 1 92 ? -12.011 -1.659 -1.593 1.00 84.88 92 ILE A CA 1
ATOM 702 C C . ILE A 1 92 ? -10.838 -2.213 -2.414 1.00 84.88 92 ILE A C 1
ATOM 704 O O . ILE A 1 92 ? -10.907 -2.274 -3.635 1.00 84.88 92 ILE A O 1
ATOM 708 N N . VAL A 1 93 ? -9.778 -2.681 -1.743 1.00 82.19 93 VAL A N 1
ATOM 709 C CA . VAL A 1 93 ? -8.550 -3.161 -2.410 1.00 82.19 93 VAL A CA 1
ATOM 710 C C . VAL A 1 93 ? -8.758 -4.504 -3.126 1.00 82.19 93 VAL A C 1
ATOM 712 O O . VAL A 1 93 ? -8.063 -4.814 -4.095 1.00 82.19 93 VAL A O 1
ATOM 715 N N . GLY A 1 94 ? -9.724 -5.303 -2.673 1.00 81.62 94 GLY A N 1
ATOM 716 C CA . GLY A 1 94 ? -10.070 -6.586 -3.270 1.00 81.62 94 GLY A CA 1
ATOM 717 C C . GLY A 1 94 ? -9.217 -7.759 -2.777 1.00 81.62 94 GLY A C 1
ATOM 718 O O . GLY A 1 94 ? -8.547 -7.708 -1.742 1.00 81.62 94 GLY A O 1
ATOM 719 N N . SER A 1 95 ? -9.299 -8.870 -3.514 1.00 75.50 95 SER A N 1
ATOM 720 C CA . SER A 1 95 ? -8.657 -10.140 -3.155 1.00 75.50 95 SER A CA 1
ATOM 721 C C . SER A 1 95 ? -7.130 -10.069 -3.237 1.00 75.50 95 SER A C 1
ATOM 723 O O . SER A 1 95 ? -6.562 -9.517 -4.177 1.00 75.50 95 SER A O 1
ATOM 725 N N . SER A 1 96 ? -6.454 -10.720 -2.286 1.00 72.81 96 SER A N 1
ATOM 726 C CA . SER A 1 96 ? -4.995 -10.900 -2.283 1.00 72.81 96 SER A CA 1
ATOM 727 C C . SER A 1 96 ? -4.491 -11.859 -3.365 1.00 72.81 96 SER A C 1
ATOM 729 O O . SER A 1 96 ? -3.284 -11.958 -3.582 1.00 72.81 96 SER A O 1
ATOM 731 N N . PHE A 1 97 ? -5.396 -12.595 -4.012 1.00 80.44 97 PHE A N 1
ATOM 732 C CA . PHE A 1 97 ? -5.072 -13.523 -5.085 1.00 80.44 97 PHE A CA 1
ATOM 733 C C . PHE A 1 97 ? -5.442 -12.899 -6.426 1.00 80.44 97 PHE A C 1
ATOM 735 O O . PHE A 1 97 ? -6.590 -12.528 -6.652 1.00 80.44 97 PHE A O 1
ATOM 742 N N . SER A 1 98 ? -4.454 -12.801 -7.310 1.00 82.75 98 SER A N 1
ATOM 743 C CA . SER A 1 98 ? -4.628 -12.406 -8.706 1.00 82.75 98 SER A CA 1
ATOM 744 C C . SER A 1 98 ? -4.022 -13.486 -9.599 1.00 82.75 98 SER A C 1
ATOM 746 O O . SER A 1 98 ? -3.028 -14.122 -9.237 1.00 82.75 98 SER A O 1
ATOM 748 N N . THR A 1 99 ? -4.611 -13.696 -10.767 1.00 89.94 99 THR A N 1
ATOM 749 C CA . THR A 1 99 ? -4.089 -14.610 -11.785 1.00 89.94 99 THR A CA 1
ATOM 750 C C . THR A 1 99 ? -2.827 -14.045 -12.443 1.00 89.94 99 THR A C 1
ATOM 752 O O . THR A 1 99 ? -2.566 -12.840 -12.416 1.00 89.94 99 THR A O 1
ATOM 755 N N . GLY A 1 100 ? -2.021 -14.914 -13.066 1.00 86.19 100 GLY A N 1
ATOM 756 C CA . GLY A 1 100 ? -0.775 -14.497 -13.724 1.00 86.19 100 GLY A CA 1
ATOM 757 C C . GLY A 1 100 ? -0.986 -13.449 -14.824 1.00 86.19 100 GLY A C 1
ATOM 758 O O . GLY A 1 100 ? -0.162 -12.549 -14.978 1.00 86.19 100 GLY A O 1
ATOM 759 N N . ILE A 1 101 ? -2.119 -13.524 -15.525 1.00 88.56 101 ILE A N 1
ATOM 760 C CA . ILE A 1 101 ? -2.499 -12.584 -16.588 1.00 88.56 101 ILE A CA 1
ATOM 761 C C . ILE A 1 101 ? -2.813 -11.204 -15.992 1.00 88.56 101 ILE A C 1
ATOM 763 O O . ILE A 1 101 ? -2.254 -10.203 -16.430 1.00 88.56 101 ILE A O 1
ATOM 767 N N . GLU A 1 102 ? -3.605 -11.144 -14.918 1.00 85.75 102 GLU A N 1
ATOM 768 C CA . GLU A 1 102 ? -3.926 -9.882 -14.231 1.00 85.75 102 GLU A CA 1
ATOM 769 C C . GLU A 1 102 ? -2.676 -9.193 -13.668 1.00 85.75 102 GLU A C 1
ATOM 771 O O . GLU A 1 102 ? -2.546 -7.967 -13.712 1.00 85.75 102 GLU A O 1
ATOM 776 N N . VAL A 1 103 ? -1.721 -9.973 -13.148 1.00 85.00 103 VAL A N 1
ATOM 777 C CA . VAL A 1 103 ? -0.439 -9.440 -12.665 1.00 85.00 103 VAL A CA 1
ATOM 778 C C . VAL A 1 103 ? 0.403 -8.904 -13.824 1.00 85.00 103 VAL A C 1
ATOM 780 O O . VAL A 1 103 ? 1.044 -7.862 -13.672 1.00 85.00 103 VAL A O 1
ATOM 783 N N . GLN A 1 104 ? 0.397 -9.570 -14.981 1.00 86.44 104 GLN A N 1
ATOM 784 C CA . GLN A 1 104 ? 1.088 -9.092 -16.178 1.00 86.44 104 GLN A CA 1
ATOM 785 C C . GLN A 1 104 ? 0.490 -7.774 -16.687 1.00 86.44 104 GLN A C 1
ATOM 787 O O . GLN A 1 104 ? 1.239 -6.835 -16.964 1.00 86.44 104 GLN A O 1
ATOM 792 N N . ASP A 1 105 ? -0.838 -7.663 -16.743 1.00 86.06 105 ASP A N 1
ATOM 793 C CA . ASP A 1 105 ? -1.515 -6.420 -17.126 1.00 86.06 105 ASP A CA 1
ATOM 794 C C . ASP A 1 105 ? -1.257 -5.294 -16.116 1.00 86.06 105 ASP A C 1
ATOM 796 O O . ASP A 1 105 ? -1.012 -4.151 -16.507 1.00 86.06 105 ASP A O 1
ATOM 800 N N . ARG A 1 106 ? -1.205 -5.605 -14.813 1.00 83.12 106 ARG A N 1
ATOM 801 C CA . ARG A 1 106 ? -0.795 -4.642 -13.777 1.00 83.12 106 ARG A CA 1
ATOM 802 C C . ARG A 1 106 ? 0.647 -4.172 -13.980 1.00 83.12 106 ARG A C 1
ATOM 804 O O . ARG A 1 106 ? 0.917 -2.982 -13.839 1.00 83.12 106 ARG A O 1
ATOM 811 N N . ARG A 1 107 ? 1.564 -5.073 -14.351 1.00 84.25 107 ARG A N 1
ATOM 812 C CA . ARG A 1 107 ? 2.970 -4.737 -14.639 1.00 84.25 107 ARG A CA 1
ATOM 813 C C . ARG A 1 107 ? 3.144 -3.891 -15.896 1.00 84.25 107 ARG A C 1
ATOM 815 O O . ARG A 1 107 ? 4.114 -3.148 -15.962 1.00 84.25 107 ARG A O 1
ATOM 822 N N . ARG A 1 108 ? 2.204 -3.917 -16.847 1.00 83.25 108 ARG A N 1
ATOM 823 C CA . ARG A 1 108 ? 2.228 -3.012 -18.012 1.00 83.25 108 ARG A CA 1
ATOM 824 C C . ARG A 1 108 ? 2.130 -1.533 -17.608 1.00 83.25 108 ARG A C 1
ATOM 826 O O . ARG A 1 108 ? 2.635 -0.686 -18.330 1.00 83.25 108 ARG A O 1
ATOM 833 N N . ARG A 1 109 ? 1.536 -1.227 -16.446 1.00 81.06 109 ARG A N 1
ATOM 834 C CA . ARG A 1 109 ? 1.473 0.136 -15.880 1.00 81.06 109 ARG A CA 1
ATOM 835 C C . ARG A 1 109 ? 2.764 0.578 -15.182 1.00 81.06 109 ARG A C 1
ATOM 837 O O . ARG A 1 109 ? 2.846 1.713 -14.719 1.00 81.06 109 ARG A O 1
ATOM 844 N N . VAL A 1 110 ? 3.760 -0.301 -15.053 1.00 83.62 110 VAL A N 1
ATOM 845 C CA . VAL A 1 110 ? 5.048 0.058 -14.453 1.00 83.62 110 VAL A CA 1
ATOM 846 C C . VAL A 1 110 ? 5.836 0.905 -15.446 1.00 83.62 110 VAL A C 1
ATOM 848 O O . VAL A 1 110 ? 6.179 0.452 -16.535 1.00 83.62 110 VAL A O 1
ATOM 851 N N . LEU A 1 111 ? 6.134 2.140 -15.049 1.00 83.69 111 LEU A N 1
ATOM 852 C CA . LEU A 1 111 ? 6.963 3.052 -15.831 1.00 83.69 111 LEU A CA 1
ATOM 853 C C . LEU A 1 111 ? 8.425 2.598 -15.800 1.00 83.69 111 LEU A C 1
ATOM 855 O O . LEU A 1 111 ? 8.914 2.162 -14.759 1.00 83.69 111 LEU A O 1
ATOM 859 N N . VAL A 1 112 ? 9.130 2.740 -16.920 1.00 85.56 112 VAL A N 1
ATOM 860 C CA . VAL A 1 112 ? 10.565 2.448 -17.020 1.00 85.56 112 VAL A CA 1
ATOM 861 C C . VAL A 1 112 ? 11.312 3.751 -17.280 1.00 85.56 112 VAL A C 1
ATOM 863 O O . VAL A 1 112 ? 11.034 4.453 -18.251 1.00 85.56 112 VAL A O 1
ATOM 866 N N . ILE A 1 113 ? 12.238 4.088 -16.388 1.00 85.12 113 ILE A N 1
ATOM 867 C CA . ILE A 1 113 ? 13.060 5.295 -16.444 1.00 85.12 113 ILE A CA 1
ATOM 868 C C . ILE A 1 113 ? 14.366 4.947 -17.161 1.00 85.12 113 ILE A C 1
ATOM 870 O O . ILE A 1 113 ? 15.123 4.089 -16.707 1.00 85.12 113 ILE A O 1
ATOM 874 N N . SER A 1 114 ? 14.639 5.610 -18.282 1.00 84.12 114 SER A N 1
ATOM 875 C CA . SER A 1 114 ? 15.904 5.449 -19.009 1.00 84.12 114 SER A CA 1
ATOM 876 C C . SER A 1 114 ? 17.067 6.043 -18.213 1.00 84.12 114 SER A C 1
ATOM 878 O O . SER A 1 114 ? 16.959 7.131 -17.652 1.00 84.12 114 SER A O 1
ATOM 880 N N . THR A 1 115 ? 18.206 5.352 -18.215 1.00 80.06 115 THR A N 1
ATOM 881 C CA . THR A 1 115 ? 19.455 5.816 -17.588 1.00 80.06 115 THR A CA 1
ATOM 882 C C . THR A 1 115 ? 20.218 6.840 -18.442 1.00 80.06 115 THR A C 1
ATOM 884 O O . THR A 1 115 ? 21.294 7.295 -18.058 1.00 80.06 115 THR A O 1
ATOM 887 N N . GLY A 1 116 ? 19.698 7.187 -19.628 1.00 81.00 116 GLY A N 1
ATOM 888 C CA . GLY A 1 116 ? 20.323 8.116 -20.575 1.00 81.00 116 GLY A CA 1
ATOM 889 C C . GLY A 1 116 ? 21.380 7.484 -21.491 1.00 81.00 116 GLY A C 1
ATOM 890 O O . GLY A 1 116 ? 21.829 8.132 -22.438 1.00 81.00 116 GLY A O 1
ATOM 891 N N . SER A 1 117 ? 21.749 6.215 -21.277 1.00 83.25 117 SER A N 1
ATOM 892 C CA . SER A 1 117 ? 22.651 5.458 -22.153 1.00 83.25 117 SER A CA 1
ATOM 893 C C . SER A 1 117 ? 21.966 4.224 -22.734 1.00 83.25 117 SER A C 1
ATOM 895 O O . SER A 1 117 ? 21.550 3.325 -22.008 1.00 83.25 117 SER A O 1
ATOM 897 N N . LYS A 1 118 ? 21.945 4.124 -24.069 1.00 84.62 118 LYS A N 1
ATOM 898 C CA . LYS A 1 118 ? 21.304 3.007 -24.789 1.00 84.62 118 LYS A CA 1
ATOM 899 C C . LYS A 1 118 ? 21.945 1.654 -24.498 1.00 84.62 118 LYS A C 1
ATOM 901 O O . LYS A 1 118 ? 21.254 0.644 -24.513 1.00 84.62 118 LYS A O 1
ATOM 906 N N . SER A 1 119 ? 23.256 1.625 -24.251 1.00 84.62 119 SER A N 1
ATOM 907 C CA . SER A 1 119 ? 23.961 0.380 -23.930 1.00 84.62 119 SER A CA 1
ATOM 908 C C . SER A 1 119 ? 23.599 -0.134 -22.540 1.00 84.62 119 SER A C 1
ATOM 910 O O . SER A 1 119 ? 23.464 -1.338 -22.355 1.00 84.62 119 SER A O 1
ATOM 912 N N . VAL A 1 120 ? 23.404 0.772 -21.580 1.00 81.88 120 VAL A N 1
ATOM 913 C CA . VAL A 1 120 ? 23.032 0.424 -20.204 1.00 81.88 120 VAL A CA 1
ATOM 914 C C . VAL A 1 120 ? 21.558 0.037 -20.140 1.00 81.88 120 VAL A C 1
ATOM 916 O O . VAL A 1 120 ? 21.232 -1.004 -19.577 1.00 81.88 120 VAL A O 1
ATOM 919 N N . ASP A 1 121 ? 20.682 0.790 -20.805 1.00 85.81 121 ASP A N 1
ATOM 920 C CA . ASP A 1 121 ? 19.257 0.458 -20.879 1.00 85.81 121 ASP A CA 1
ATOM 921 C C . ASP A 1 121 ? 19.019 -0.897 -21.559 1.00 85.81 121 ASP A C 1
ATOM 923 O O . ASP A 1 121 ? 18.171 -1.660 -21.108 1.00 85.81 121 ASP A O 1
ATOM 927 N N . ALA A 1 122 ? 19.796 -1.253 -22.590 1.00 86.50 122 ALA A N 1
ATOM 928 C CA . ALA A 1 122 ? 19.698 -2.567 -23.229 1.00 86.50 122 ALA A CA 1
ATOM 929 C C . ALA A 1 122 ? 20.061 -3.720 -22.276 1.00 86.50 122 ALA A C 1
ATOM 931 O O . ALA A 1 122 ? 19.397 -4.755 -22.287 1.00 86.50 122 ALA A O 1
ATOM 932 N N . ILE A 1 123 ? 21.081 -3.537 -21.430 1.00 85.56 123 ILE A N 1
ATOM 933 C CA . ILE A 1 123 ? 21.485 -4.534 -20.424 1.00 85.56 123 ILE A CA 1
ATOM 934 C C . ILE A 1 123 ? 20.423 -4.653 -19.321 1.00 85.56 123 ILE A C 1
ATOM 936 O O . ILE A 1 123 ? 20.160 -5.751 -18.837 1.00 85.56 123 ILE A O 1
ATOM 940 N N . LEU A 1 124 ? 19.791 -3.537 -18.949 1.00 81.69 124 LEU A N 1
ATOM 941 C CA . LEU A 1 124 ? 18.756 -3.477 -17.912 1.00 81.69 124 LEU A CA 1
ATOM 942 C C . LEU A 1 124 ? 17.343 -3.822 -18.422 1.00 81.69 124 LEU A C 1
ATOM 944 O O . LEU A 1 124 ? 16.386 -3.757 -17.657 1.00 81.69 124 LEU A O 1
ATOM 948 N N . GLY A 1 125 ? 17.184 -4.197 -19.696 1.00 79.38 125 GLY A N 1
ATOM 949 C CA . GLY A 1 125 ? 15.881 -4.570 -20.256 1.0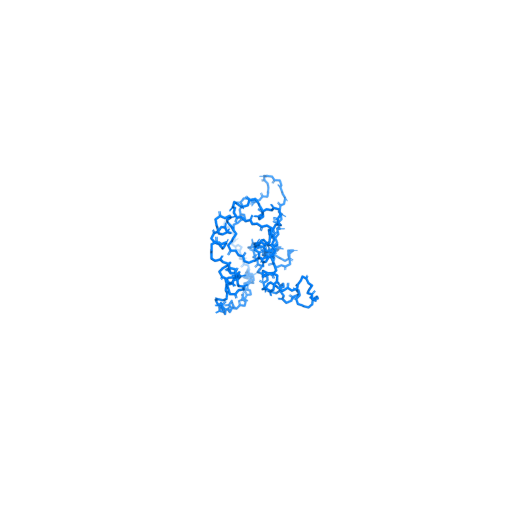0 79.38 125 GLY A CA 1
ATOM 950 C C . GLY A 1 125 ? 14.930 -3.389 -20.492 1.00 79.38 125 GLY A C 1
ATOM 951 O O . GLY A 1 125 ? 13.715 -3.558 -20.438 1.00 79.38 125 GLY A O 1
ATOM 952 N N . GLY A 1 126 ? 15.474 -2.200 -20.756 1.00 79.19 126 GLY A N 1
ATOM 953 C CA . GLY A 1 126 ? 14.739 -0.972 -21.074 1.00 79.19 126 GLY A CA 1
ATOM 954 C C . GLY A 1 126 ? 15.032 0.202 -20.136 1.00 79.19 126 GLY A C 1
ATOM 955 O O . GLY A 1 126 ? 14.685 1.330 -20.474 1.00 79.19 126 GLY A O 1
ATOM 956 N N . GLY A 1 127 ? 15.680 -0.041 -18.991 1.00 85.25 127 GLY A N 1
ATOM 957 C CA . GLY A 1 127 ? 16.014 0.977 -17.991 1.00 85.25 127 GLY A CA 1
ATOM 958 C C . GLY A 1 127 ? 15.644 0.544 -16.570 1.00 85.25 127 GLY A C 1
ATOM 959 O O . GLY A 1 127 ? 15.541 -0.644 -16.273 1.00 85.25 127 GLY A O 1
ATOM 960 N N . LEU A 1 128 ? 15.444 1.513 -15.678 1.00 84.31 128 LEU A N 1
ATOM 961 C CA . LEU A 1 128 ? 15.075 1.296 -14.279 1.00 84.31 128 LEU A CA 1
ATOM 962 C C . LEU A 1 128 ? 13.554 1.208 -14.122 1.00 84.31 128 LEU A C 1
ATOM 964 O O . LEU A 1 128 ? 12.829 2.117 -14.520 1.00 84.31 128 LEU A O 1
ATOM 968 N N . MET A 1 129 ? 13.055 0.135 -13.513 1.00 84.56 129 MET A N 1
ATOM 969 C CA . MET A 1 129 ? 11.616 -0.057 -13.317 1.00 84.56 129 MET A CA 1
ATOM 970 C C . MET A 1 129 ? 11.100 0.731 -12.106 1.00 84.56 129 MET A C 1
ATOM 972 O O . MET A 1 129 ? 11.625 0.611 -10.996 1.00 84.56 129 MET A O 1
ATOM 976 N N . SER A 1 130 ? 10.019 1.484 -12.297 1.00 80.50 130 SER A N 1
ATOM 977 C CA . SER A 1 130 ? 9.250 2.100 -11.214 1.00 80.50 130 SER A CA 1
ATOM 978 C C . SER A 1 130 ? 8.625 1.031 -10.307 1.00 80.50 130 SER A C 1
ATOM 980 O O . SER A 1 130 ? 8.466 -0.124 -10.698 1.00 80.50 130 SER A O 1
ATOM 982 N N . GLN A 1 131 ? 8.286 1.397 -9.068 1.00 83.38 131 GLN A N 1
ATOM 983 C CA . GLN A 1 131 ? 7.759 0.474 -8.045 1.00 83.38 131 GLN A CA 1
ATOM 984 C C . GLN A 1 131 ? 8.701 -0.704 -7.715 1.00 83.38 131 GLN A C 1
ATOM 986 O O . GLN A 1 131 ? 8.271 -1.720 -7.169 1.00 83.38 131 GLN A O 1
ATOM 991 N N . SER A 1 132 ? 9.994 -0.567 -8.019 1.00 83.62 132 SER A N 1
ATOM 992 C CA . SER A 1 132 ? 11.043 -1.514 -7.651 1.00 83.62 132 SER A CA 1
ATOM 993 C C . SER A 1 132 ? 12.210 -0.779 -6.994 1.00 83.62 132 SER A C 1
ATOM 995 O O . SER A 1 132 ? 12.449 0.398 -7.266 1.00 83.62 132 SER A O 1
ATOM 997 N N . ILE A 1 133 ? 12.932 -1.464 -6.109 1.00 84.44 133 ILE A N 1
ATOM 998 C CA . ILE A 1 133 ? 14.172 -0.942 -5.532 1.00 84.44 133 ILE A CA 1
ATOM 999 C C . ILE A 1 133 ? 15.312 -1.486 -6.388 1.00 84.44 133 ILE A C 1
ATOM 1001 O O . ILE A 1 133 ? 15.545 -2.693 -6.401 1.00 84.44 133 ILE A O 1
ATOM 1005 N N . THR A 1 134 ? 16.003 -0.603 -7.111 1.00 82.06 134 THR A N 1
ATOM 1006 C CA . THR A 1 134 ? 17.207 -0.956 -7.874 1.00 82.06 134 THR A CA 1
ATOM 1007 C C . THR A 1 134 ? 18.429 -0.357 -7.190 1.00 82.06 134 THR A C 1
ATOM 1009 O O . THR A 1 134 ? 18.490 0.853 -6.980 1.00 82.06 134 THR A O 1
ATOM 1012 N N . GLU A 1 135 ? 19.402 -1.197 -6.840 1.00 83.81 135 GLU A N 1
ATOM 1013 C CA . GLU A 1 135 ? 20.665 -0.777 -6.232 1.00 83.81 135 GLU A CA 1
ATOM 1014 C C . GLU A 1 135 ? 21.809 -0.920 -7.241 1.00 83.81 135 GLU A C 1
ATOM 1016 O O . GLU A 1 135 ? 21.911 -1.914 -7.959 1.00 83.81 135 GLU A O 1
ATOM 1021 N N . VAL A 1 136 ? 22.683 0.084 -7.286 1.00 80.06 136 VAL A N 1
ATOM 1022 C CA . VAL A 1 136 ? 23.917 0.073 -8.078 1.00 80.06 136 VAL A CA 1
ATOM 1023 C C . VAL A 1 136 ? 25.085 0.056 -7.096 1.00 80.06 136 VAL A C 1
ATOM 1025 O O . VAL A 1 136 ? 25.066 0.791 -6.112 1.00 80.06 136 VAL A O 1
ATOM 1028 N N . TYR A 1 137 ? 26.108 -0.759 -7.336 1.00 79.62 137 TYR A N 1
ATOM 1029 C CA . TYR A 1 137 ? 27.286 -0.841 -6.469 1.00 79.62 137 TYR A CA 1
ATOM 1030 C C . TYR A 1 137 ? 28.569 -0.601 -7.272 1.00 79.62 137 TYR A C 1
ATOM 1032 O O . TYR A 1 137 ? 28.747 -1.177 -8.346 1.00 79.62 137 TYR A O 1
ATOM 1040 N N . GLY A 1 138 ? 29.484 0.227 -6.753 1.00 75.94 138 GLY A N 1
ATOM 1041 C CA . GLY A 1 138 ? 30.748 0.537 -7.425 1.00 75.94 138 GLY A CA 1
ATOM 1042 C C . GLY A 1 138 ? 31.778 1.274 -6.559 1.00 75.94 138 GLY A C 1
ATOM 1043 O O . GLY A 1 138 ? 31.460 1.903 -5.550 1.00 75.94 138 GLY A O 1
ATOM 1044 N N . THR A 1 139 ? 33.052 1.207 -6.962 1.00 74.62 139 THR A N 1
ATOM 1045 C CA . THR A 1 139 ? 34.171 1.852 -6.254 1.00 74.62 139 THR A CA 1
ATOM 1046 C C . THR A 1 139 ? 34.148 3.376 -6.432 1.00 74.62 139 THR A C 1
ATOM 1048 O O . THR A 1 139 ? 34.088 3.883 -7.553 1.00 74.62 139 THR A O 1
ATOM 1051 N N . ARG A 1 140 ? 34.300 4.111 -5.317 1.00 54.03 140 ARG A N 1
ATOM 1052 C CA . ARG A 1 140 ? 34.137 5.578 -5.154 1.00 54.03 140 ARG A CA 1
ATOM 1053 C C . ARG A 1 140 ? 34.892 6.487 -6.148 1.00 54.03 140 ARG A C 1
ATOM 1055 O O . ARG A 1 140 ? 34.626 7.681 -6.174 1.00 54.03 140 ARG A O 1
ATOM 1062 N N . ARG A 1 141 ? 35.855 5.983 -6.927 1.00 55.25 141 ARG A N 1
ATOM 1063 C CA . ARG A 1 141 ? 36.754 6.820 -7.753 1.00 55.25 141 ARG A CA 1
ATOM 1064 C C . ARG A 1 141 ? 36.605 6.651 -9.268 1.00 55.25 141 ARG A C 1
ATOM 1066 O O . ARG A 1 141 ? 37.098 7.503 -9.993 1.00 55.25 141 ARG A O 1
ATOM 1073 N N . SER A 1 142 ? 35.942 5.598 -9.748 1.00 46.59 142 SER A N 1
ATOM 1074 C CA . SER A 1 142 ? 35.779 5.323 -11.190 1.00 46.59 142 SER A CA 1
ATOM 1075 C C . SER A 1 142 ? 34.320 5.209 -11.638 1.00 46.59 142 SER A C 1
ATOM 1077 O O . SER A 1 142 ? 34.039 5.371 -12.823 1.00 46.59 142 SER A O 1
ATOM 1079 N N . CYS A 1 143 ? 33.385 4.972 -10.711 1.00 47.12 143 CYS A N 1
ATOM 1080 C CA . CYS A 1 143 ? 31.956 4.921 -11.001 1.00 47.12 143 CYS A CA 1
ATOM 1081 C C . CYS A 1 143 ? 31.289 6.248 -10.602 1.00 47.12 143 CYS A C 1
ATOM 1083 O O . CYS A 1 143 ? 31.330 6.648 -9.438 1.00 47.12 143 CYS A O 1
ATOM 1085 N N . TRP A 1 144 ? 30.680 6.942 -11.569 1.00 51.00 144 TRP A N 1
ATOM 1086 C CA . TRP A 1 144 ? 29.973 8.220 -11.394 1.00 51.00 144 TRP A CA 1
ATOM 1087 C C . TRP A 1 144 ? 28.596 8.044 -10.736 1.00 51.00 144 TRP A C 1
ATOM 1089 O O . TRP A 1 144 ? 27.592 8.556 -11.226 1.00 51.00 144 TRP A O 1
ATOM 1099 N N . GLN A 1 145 ? 28.530 7.322 -9.620 1.00 55.09 145 GLN A N 1
ATOM 1100 C CA . GLN A 1 145 ? 27.272 7.030 -8.931 1.00 55.09 145 GLN A CA 1
ATOM 1101 C C . GLN A 1 145 ? 26.526 8.302 -8.492 1.00 55.09 145 GLN A C 1
ATOM 1103 O O . GLN A 1 145 ? 25.303 8.329 -8.456 1.00 55.09 145 GLN A O 1
ATOM 1108 N N . SER A 1 146 ? 27.259 9.387 -8.235 1.00 60.00 146 SER A N 1
ATOM 1109 C CA . SER A 1 146 ? 26.714 10.706 -7.904 1.00 60.00 146 SER A CA 1
ATOM 1110 C C . SER A 1 146 ? 26.192 11.512 -9.101 1.00 60.00 146 SER A C 1
ATOM 1112 O O . SER A 1 146 ? 25.714 12.622 -8.898 1.00 60.00 146 SER A O 1
ATOM 1114 N N . ARG A 1 147 ? 26.297 11.017 -10.344 1.00 58.19 147 ARG A N 1
ATOM 1115 C CA . ARG A 1 147 ? 25.778 11.709 -11.543 1.00 58.19 147 ARG A CA 1
ATOM 1116 C C . ARG A 1 147 ? 24.452 11.164 -12.062 1.00 58.19 147 ARG A C 1
ATOM 1118 O O . ARG A 1 147 ? 23.913 11.774 -12.978 1.00 58.19 147 ARG A O 1
ATOM 1125 N N . ILE A 1 148 ? 23.935 10.078 -11.495 1.00 58.00 148 ILE A N 1
ATOM 1126 C CA . ILE A 1 148 ? 22.631 9.523 -11.868 1.00 58.00 148 ILE A CA 1
ATOM 1127 C C . ILE A 1 148 ? 21.552 10.470 -11.307 1.00 58.00 148 ILE A C 1
ATOM 1129 O O . ILE A 1 148 ? 21.268 10.423 -10.113 1.00 58.00 148 ILE A O 1
ATOM 1133 N N . HIS A 1 149 ? 21.040 11.370 -12.152 1.00 46.41 149 HIS A N 1
ATOM 1134 C CA . HIS A 1 149 ? 19.890 12.252 -11.908 1.00 46.41 149 HIS A CA 1
ATOM 1135 C C . HIS A 1 149 ? 18.863 12.023 -13.013 1.00 46.41 149 HIS A C 1
ATOM 1137 O O . HIS A 1 149 ? 19.312 11.785 -14.160 1.00 46.41 149 HIS A O 1
#